Protein AF-A0A3S3PTA9-F1 (afdb_monomer_lite)

Secondary structure (DSSP, 8-state):
--HHHHHHHHHHHHHHHHHHHHHHHHHHHHHHHHHHHHHHHHHHHHHHHTT----PPPPPPP-----HHHHHHHHHHHHHHHHHTT--TTS-TTSGGGS-S--SS---SS------SHHHHHHHHHHHH-TT-HHHHTTTT-

Radius of gyration: 30.38 Å; chains: 1; bounding box: 66×32×80 Å

Organism: NCBI:txid337451

Foldseek 3Di:
DDPVVVVVVVVVVVVVVVVVVVVVVVVVVVVVVVVVVVVVVVVVVVVVCVVVPPPQDDFDDQPLALDPVSLVSRLVSVVVSCVSNVPPQQPPPVDPVNQPPPPDDDDPDDDDDPPRGSVSVSVVSCCRSPVDPPVVVVVVVD

Structure (mmCIF, N/CA/C/O backbone):
data_AF-A0A3S3PTA9-F1
#
_entry.id   AF-A0A3S3PTA9-F1
#
loop_
_atom_site.group_PDB
_atom_site.id
_atom_site.type_symbol
_atom_site.label_atom_id
_atom_site.label_alt_id
_atom_site.label_comp_id
_atom_site.label_asym_id
_atom_site.label_entity_id
_atom_site.label_seq_id
_atom_site.pdbx_PDB_ins_code
_atom_site.Cartn_x
_atom_site.Cartn_y
_atom_site.Cartn_z
_atom_site.occupancy
_atom_site.B_iso_or_equiv
_atom_site.auth_seq_id
_atom_site.auth_comp_id
_atom_site.auth_asym_id
_atom_site.auth_atom_id
_atom_site.pdbx_PDB_model_num
ATOM 1 N N . MET A 1 1 ? 44.497 -4.445 -38.467 1.00 74.31 1 MET A N 1
ATOM 2 C CA . MET A 1 1 ? 43.094 -4.147 -38.787 1.00 74.31 1 MET A CA 1
ATOM 3 C C . MET A 1 1 ? 43.070 -2.920 -39.670 1.00 74.31 1 MET A C 1
AT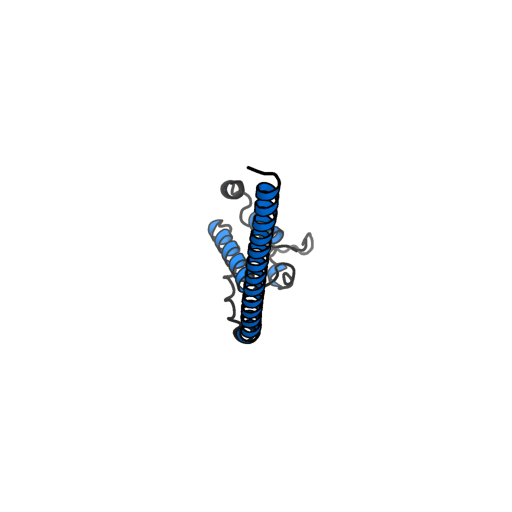OM 5 O O . MET A 1 1 ? 43.694 -1.926 -39.307 1.00 74.31 1 MET A O 1
ATOM 9 N N . SER A 1 2 ? 42.461 -3.015 -40.845 1.00 95.62 2 SER A N 1
ATOM 10 C CA . SER A 1 2 ? 42.333 -1.885 -41.765 1.00 95.62 2 SER A CA 1
ATOM 11 C C . SER A 1 2 ? 41.208 -0.938 -41.330 1.00 95.62 2 SER A C 1
ATOM 13 O O . SER A 1 2 ? 40.306 -1.320 -40.584 1.00 95.62 2 SER A O 1
ATOM 15 N N . LEU A 1 3 ? 41.238 0.311 -41.807 1.00 93.00 3 LEU A N 1
ATOM 16 C CA . LEU A 1 3 ? 40.161 1.278 -41.558 1.00 93.00 3 LEU A CA 1
ATOM 17 C C . LEU A 1 3 ? 38.799 0.745 -42.039 1.00 93.00 3 LEU A C 1
ATOM 19 O O . LEU A 1 3 ? 37.786 0.958 -41.381 1.00 93.00 3 LEU A O 1
ATOM 23 N N . ALA A 1 4 ? 38.786 0.009 -43.153 1.00 94.62 4 ALA A N 1
ATOM 24 C CA . ALA A 1 4 ? 37.582 -0.607 -43.700 1.00 94.62 4 ALA A CA 1
ATOM 25 C C . ALA A 1 4 ? 37.014 -1.704 -42.781 1.00 94.62 4 ALA A C 1
ATOM 27 O O . ALA A 1 4 ? 35.806 -1.757 -42.567 1.00 94.62 4 ALA A O 1
ATOM 28 N N . GLU A 1 5 ? 37.878 -2.535 -42.189 1.00 95.25 5 GLU A N 1
ATOM 29 C CA . GLU A 1 5 ? 37.469 -3.555 -41.212 1.00 95.25 5 GLU A CA 1
ATOM 30 C C . GLU A 1 5 ? 36.876 -2.929 -39.945 1.00 95.25 5 GLU A C 1
ATOM 32 O O . GLU A 1 5 ? 35.859 -3.405 -39.446 1.00 95.25 5 GLU A O 1
ATOM 37 N N . ALA A 1 6 ? 37.472 -1.841 -39.445 1.00 94.50 6 ALA A N 1
ATOM 38 C CA . ALA A 1 6 ? 36.963 -1.142 -38.266 1.00 94.50 6 ALA A CA 1
ATOM 39 C C . ALA A 1 6 ? 35.579 -0.512 -38.519 1.00 94.50 6 ALA A C 1
ATOM 41 O O . ALA A 1 6 ? 34.696 -0.600 -37.669 1.00 94.50 6 ALA A O 1
ATOM 42 N N . VAL A 1 7 ? 35.361 0.079 -39.699 1.00 95.44 7 VAL A N 1
ATOM 43 C CA . VAL A 1 7 ? 34.055 0.645 -40.086 1.00 95.44 7 VAL A CA 1
ATOM 44 C C . VAL A 1 7 ? 32.989 -0.446 -40.217 1.00 95.44 7 VAL A C 1
ATOM 46 O O . VAL A 1 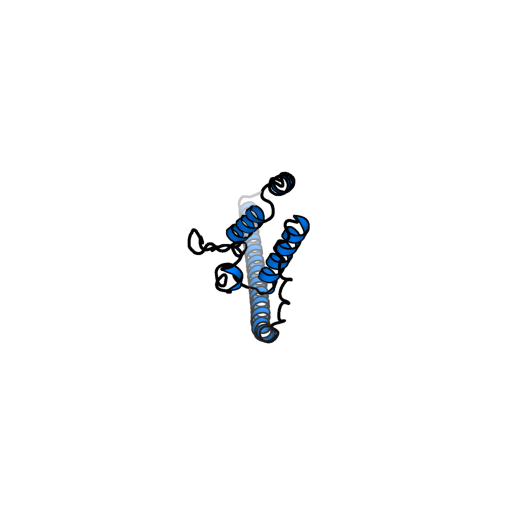7 ? 31.870 -0.258 -39.744 1.00 95.44 7 VAL A O 1
ATOM 49 N N . ALA A 1 8 ? 33.333 -1.600 -40.796 1.00 96.12 8 ALA A N 1
ATOM 50 C CA . ALA A 1 8 ? 32.406 -2.723 -40.918 1.00 96.12 8 ALA A CA 1
ATOM 51 C C . ALA A 1 8 ? 31.950 -3.251 -39.544 1.00 96.12 8 ALA A C 1
ATOM 53 O O . ALA A 1 8 ? 30.756 -3.458 -39.340 1.00 96.12 8 ALA A O 1
ATOM 54 N N . GLN A 1 9 ? 32.872 -3.385 -38.581 1.00 96.31 9 GLN A N 1
ATOM 55 C CA . GLN A 1 9 ? 32.539 -3.810 -37.213 1.00 96.31 9 GLN A CA 1
ATOM 56 C C . GLN A 1 9 ? 31.633 -2.808 -36.487 1.00 96.31 9 GLN A C 1
ATOM 58 O O . GLN A 1 9 ? 30.756 -3.207 -35.724 1.00 96.31 9 GLN A O 1
ATOM 63 N N . ILE A 1 10 ? 31.824 -1.505 -36.718 1.00 96.44 10 ILE A N 1
ATOM 64 C CA . ILE A 1 10 ? 30.977 -0.461 -36.124 1.00 96.44 10 ILE A CA 1
ATOM 65 C C . ILE A 1 10 ? 29.547 -0.544 -36.669 1.00 96.44 10 ILE A C 1
ATOM 67 O O . ILE A 1 10 ? 28.595 -0.435 -35.894 1.00 96.44 10 ILE A O 1
ATOM 71 N N . GLU A 1 11 ? 29.375 -0.755 -37.975 1.00 96.62 11 GLU A N 1
ATOM 72 C CA . GLU A 1 11 ? 28.039 -0.916 -38.560 1.00 96.62 11 GLU A CA 1
ATOM 73 C C . GLU A 1 11 ? 27.366 -2.216 -38.102 1.00 96.62 11 GLU A C 1
ATOM 75 O O . GLU A 1 11 ? 26.183 -2.203 -37.762 1.00 96.62 11 GLU A O 1
ATOM 80 N N . GLU A 1 12 ? 28.110 -3.318 -37.988 1.00 96.88 12 GLU A N 1
ATOM 81 C CA . GLU A 1 12 ? 27.585 -4.576 -37.443 1.00 96.88 12 GLU A CA 1
ATOM 82 C C . GLU A 1 12 ? 27.120 -4.413 -35.988 1.00 96.88 12 GLU A C 1
ATOM 84 O O . GLU A 1 12 ? 25.998 -4.788 -35.633 1.00 96.88 12 GLU A O 1
ATOM 89 N N . LEU A 1 13 ? 27.939 -3.768 -35.153 1.00 97.00 13 LEU A N 1
ATOM 90 C CA . LEU A 1 13 ? 27.601 -3.478 -33.763 1.00 97.00 13 LEU A CA 1
ATOM 91 C C . LEU A 1 13 ? 26.344 -2.604 -33.651 1.00 97.00 13 LEU A C 1
ATOM 93 O O . LEU A 1 13 ? 25.484 -2.853 -32.804 1.00 97.00 13 LEU A O 1
ATOM 97 N N . LYS A 1 14 ? 26.215 -1.596 -34.514 1.00 97.44 14 LYS A N 1
ATOM 98 C CA . LYS A 1 14 ? 25.052 -0.706 -34.570 1.00 97.44 14 LYS A CA 1
ATOM 99 C C . LYS A 1 14 ? 23.777 -1.459 -34.939 1.00 97.44 14 LYS A C 1
ATOM 101 O O . LYS A 1 14 ? 22.758 -1.263 -34.278 1.00 97.44 14 LYS A O 1
ATOM 106 N N . VAL A 1 15 ? 2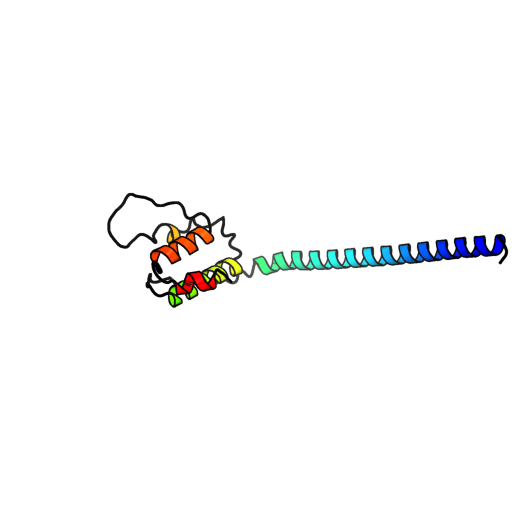3.832 -2.343 -35.935 1.00 97.56 15 VAL A N 1
ATOM 107 C CA . VAL A 1 15 ? 22.690 -3.192 -36.314 1.00 97.56 15 VAL A CA 1
ATOM 108 C C . VAL A 1 15 ? 22.302 -4.117 -35.160 1.00 97.56 15 VAL A C 1
ATOM 110 O O . VAL A 1 15 ? 21.122 -4.224 -34.825 1.00 97.56 15 VAL A O 1
ATOM 113 N N . HIS A 1 16 ? 23.281 -4.725 -34.487 1.00 97.31 16 HIS A N 1
ATOM 114 C CA . HIS A 1 16 ? 23.017 -5.583 -33.335 1.00 97.31 16 HIS A CA 1
ATOM 115 C C . HIS A 1 16 ? 22.349 -4.819 -32.179 1.00 97.31 16 HIS A C 1
ATOM 117 O O . HIS A 1 16 ? 21.342 -5.274 -31.635 1.00 97.31 16 HIS A O 1
ATOM 123 N N . MET A 1 17 ? 22.839 -3.620 -31.844 1.00 97.12 17 MET A N 1
ATOM 124 C CA . MET A 1 17 ? 22.212 -2.769 -30.825 1.00 97.12 17 MET A CA 1
ATOM 125 C C . MET A 1 17 ? 20.778 -2.385 -31.200 1.00 97.12 17 MET A C 1
ATOM 127 O O . MET A 1 17 ? 19.885 -2.447 -30.355 1.00 97.12 17 MET A O 1
ATOM 131 N N . GLN A 1 18 ? 20.534 -2.028 -32.463 1.00 97.94 18 GLN A N 1
ATOM 132 C CA . GLN A 1 18 ? 19.188 -1.718 -32.951 1.00 97.94 18 GLN A CA 1
ATOM 133 C C . GLN A 1 18 ? 18.247 -2.923 -32.828 1.00 97.94 18 GLN A C 1
ATOM 135 O O . GLN A 1 18 ? 17.105 -2.757 -32.401 1.00 97.94 18 GLN A O 1
ATOM 140 N N . SER A 1 19 ? 18.736 -4.131 -33.122 1.00 97.81 19 SER A N 1
ATOM 141 C CA . SER A 1 19 ? 17.970 -5.370 -32.959 1.00 97.81 19 SER A CA 1
ATOM 142 C C . SER A 1 19 ? 17.601 -5.636 -31.498 1.00 97.81 19 SER A C 1
ATOM 144 O O . SER A 1 19 ? 16.463 -6.006 -31.214 1.00 97.81 19 SER A O 1
ATOM 146 N N . ILE A 1 20 ? 18.531 -5.429 -30.560 1.00 97.00 20 ILE A N 1
ATOM 147 C CA . ILE A 1 20 ? 18.265 -5.619 -29.124 1.00 97.00 20 ILE A CA 1
ATOM 148 C C . ILE A 1 20 ? 17.231 -4.606 -28.624 1.00 97.00 20 ILE A C 1
ATOM 150 O O . ILE A 1 20 ? 16.319 -4.967 -27.881 1.00 97.00 20 ILE A O 1
ATOM 154 N N . ILE A 1 21 ? 17.338 -3.344 -29.051 1.00 97.88 21 ILE A N 1
ATOM 155 C CA . ILE A 1 21 ? 16.375 -2.29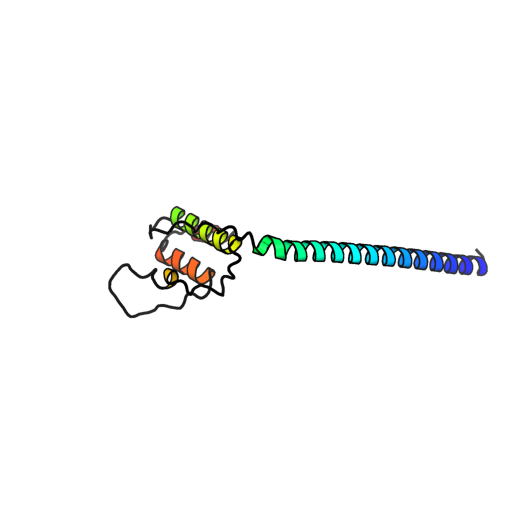9 -28.681 1.00 97.88 21 ILE A CA 1
ATOM 156 C C . ILE A 1 21 ? 14.977 -2.650 -29.200 1.00 97.88 21 ILE A C 1
ATOM 158 O O . ILE A 1 21 ? 14.000 -2.484 -28.470 1.00 97.88 21 ILE A O 1
ATOM 162 N N . ALA A 1 22 ? 14.868 -3.141 -30.436 1.00 97.69 22 ALA A N 1
ATOM 163 C CA . ALA A 1 22 ? 13.590 -3.556 -31.004 1.00 97.69 22 ALA A CA 1
ATOM 164 C C . ALA A 1 22 ? 12.958 -4.696 -30.192 1.00 97.69 22 ALA A C 1
ATOM 166 O O . ALA A 1 22 ? 11.819 -4.561 -29.749 1.00 97.69 22 ALA A O 1
ATOM 167 N N . ALA A 1 23 ? 13.729 -5.747 -29.900 1.00 97.25 23 ALA A N 1
ATOM 168 C CA . ALA A 1 23 ? 13.259 -6.881 -29.107 1.00 97.25 23 ALA A CA 1
ATOM 169 C C . ALA A 1 23 ? 12.804 -6.465 -27.697 1.00 97.25 23 ALA A C 1
ATOM 171 O O . ALA A 1 23 ? 11.771 -6.918 -27.209 1.00 97.25 23 ALA A O 1
ATOM 172 N N . PHE A 1 24 ? 13.540 -5.562 -27.043 1.00 97.75 24 PHE A N 1
ATOM 173 C CA . PHE A 1 24 ? 13.154 -5.065 -25.723 1.00 97.75 24 PHE A CA 1
ATOM 174 C C . PHE A 1 24 ? 11.856 -4.245 -25.765 1.00 97.75 24 PHE A C 1
ATOM 176 O O . PHE A 1 24 ? 11.016 -4.369 -24.875 1.00 97.75 24 PHE A O 1
ATOM 183 N N . ARG A 1 25 ? 11.659 -3.427 -26.809 1.00 97.38 25 ARG A N 1
ATOM 184 C CA . ARG A 1 25 ? 10.411 -2.670 -26.998 1.00 97.38 25 ARG A CA 1
ATOM 185 C C . ARG A 1 25 ? 9.211 -3.597 -27.178 1.00 97.38 25 ARG A C 1
ATOM 187 O O . ARG A 1 25 ? 8.194 -3.360 -26.539 1.00 97.38 25 ARG A O 1
ATOM 194 N N . GLU A 1 26 ? 9.351 -4.655 -27.974 1.00 97.44 26 GLU A N 1
ATOM 195 C CA . GLU A 1 26 ? 8.293 -5.658 -28.164 1.00 97.44 26 GLU A CA 1
ATOM 196 C C . GLU A 1 26 ? 7.945 -6.378 -26.855 1.00 97.44 26 GLU A C 1
ATOM 198 O O . GLU A 1 26 ? 6.770 -6.544 -26.533 1.00 97.44 26 GLU A O 1
ATOM 203 N N . GLN A 1 27 ? 8.948 -6.748 -26.048 1.00 97.81 27 GLN A N 1
ATOM 204 C CA . GLN A 1 27 ? 8.695 -7.348 -24.734 1.00 97.81 27 GLN A CA 1
ATOM 205 C C . GLN A 1 27 ? 7.952 -6.397 -23.791 1.00 97.81 27 GLN A C 1
ATOM 207 O O . GLN A 1 27 ? 7.018 -6.811 -23.109 1.00 97.81 27 GLN A O 1
ATOM 212 N N . MET A 1 28 ? 8.342 -5.122 -23.751 1.00 97.25 28 MET A N 1
ATOM 213 C CA . MET A 1 28 ? 7.660 -4.118 -22.929 1.00 97.25 28 MET A CA 1
ATOM 214 C C . MET A 1 28 ? 6.204 -3.909 -23.358 1.00 97.25 28 MET A C 1
ATOM 216 O O . MET A 1 28 ? 5.336 -3.747 -22.502 1.00 97.25 28 MET A O 1
ATOM 220 N N . GLU A 1 29 ? 5.936 -3.926 -24.664 1.00 97.19 29 GLU A N 1
ATOM 221 C CA . GLU A 1 29 ? 4.584 -3.811 -25.214 1.00 97.19 29 GLU A CA 1
ATOM 222 C C . GLU A 1 29 ? 3.727 -5.027 -24.831 1.00 97.19 29 GLU A C 1
ATOM 224 O O . GLU A 1 29 ? 2.636 -4.858 -24.289 1.00 97.19 29 GLU A O 1
ATOM 229 N N . TYR A 1 30 ? 4.278 -6.240 -24.949 1.00 96.69 30 TYR A N 1
ATOM 230 C CA . TYR A 1 30 ? 3.632 -7.466 -24.469 1.00 96.69 30 TYR A CA 1
ATOM 231 C C . TYR A 1 30 ? 3.267 -7.399 -22.975 1.00 96.69 30 TYR A C 1
ATOM 233 O O . TYR A 1 30 ? 2.132 -7.691 -22.594 1.00 96.69 30 TYR A O 1
ATOM 241 N N . PHE A 1 31 ? 4.202 -6.978 -22.114 1.00 96.31 31 PHE A N 1
ATOM 242 C CA . PHE A 1 31 ? 3.932 -6.866 -20.676 1.00 96.31 31 PHE A CA 1
ATOM 243 C C . PHE A 1 31 ? 2.858 -5.821 -20.366 1.00 96.31 31 PHE A C 1
ATOM 245 O O . PHE A 1 31 ? 2.051 -6.008 -19.454 1.00 96.31 31 PHE A O 1
ATOM 252 N N . TYR A 1 32 ? 2.829 -4.719 -21.113 1.00 95.38 32 TYR A N 1
ATOM 253 C CA . TYR A 1 32 ? 1.805 -3.695 -20.943 1.00 95.38 32 TYR A CA 1
ATOM 254 C C . TYR A 1 32 ? 0.408 -4.214 -21.308 1.00 95.38 32 TYR A C 1
ATOM 256 O O . TYR A 1 32 ? -0.560 -3.948 -20.584 1.00 95.38 32 TYR A O 1
ATOM 264 N N . ASP A 1 33 ? 0.301 -4.996 -22.380 1.00 95.88 33 ASP A N 1
ATOM 265 C CA . ASP A 1 33 ? -0.950 -5.630 -22.791 1.00 95.88 33 ASP A CA 1
ATOM 266 C C . ASP A 1 33 ? -1.439 -6.647 -21.751 1.00 95.88 33 ASP A C 1
ATOM 268 O O . ASP A 1 33 ? -2.620 -6.647 -21.384 1.00 95.88 33 ASP A O 1
ATOM 272 N N . GLU A 1 34 ? -0.532 -7.457 -21.199 1.00 95.44 34 GLU A N 1
ATOM 273 C CA . GLU A 1 34 ? -0.851 -8.426 -20.146 1.00 95.44 34 GLU A CA 1
ATOM 274 C C . GLU A 1 34 ? -1.331 -7.733 -18.859 1.00 95.44 34 GLU A C 1
ATOM 276 O O . GLU A 1 34 ? -2.369 -8.097 -18.296 1.00 95.44 34 GLU A O 1
ATOM 281 N N . LEU A 1 35 ? -0.648 -6.664 -18.434 1.00 93.69 35 LEU A N 1
ATOM 282 C CA . LEU A 1 35 ? -1.079 -5.844 -17.297 1.00 93.69 35 LEU A CA 1
ATOM 283 C C . LEU A 1 35 ? -2.444 -5.193 -17.544 1.00 93.69 35 LEU A C 1
ATOM 285 O O . LEU A 1 35 ? -3.270 -5.104 -16.630 1.00 93.69 35 LEU A O 1
ATOM 289 N N . THR A 1 36 ? -2.710 -4.760 -18.776 1.00 94.69 36 THR A N 1
ATOM 290 C CA . THR A 1 36 ? -3.996 -4.173 -19.163 1.00 94.69 36 THR A CA 1
ATOM 291 C C . THR A 1 36 ? -5.122 -5.206 -19.096 1.00 94.69 36 THR A C 1
ATOM 293 O O . THR A 1 36 ? -6.206 -4.906 -18.581 1.00 94.69 36 THR A O 1
ATOM 296 N N . LEU A 1 37 ? -4.871 -6.435 -19.555 1.00 94.25 37 LEU A N 1
ATOM 297 C CA . LEU A 1 37 ? -5.815 -7.547 -19.455 1.00 94.25 37 LEU A CA 1
ATOM 298 C C . LEU A 1 37 ? -6.101 -7.907 -17.992 1.00 94.25 37 LEU A C 1
ATOM 300 O O . LEU A 1 37 ? -7.266 -8.011 -17.602 1.00 94.25 37 LEU A O 1
ATOM 304 N N . PHE A 1 38 ? -5.054 -8.037 -17.174 1.00 89.06 38 PHE A N 1
ATOM 305 C CA . PHE A 1 38 ? -5.173 -8.334 -15.747 1.00 89.06 38 PHE A CA 1
ATOM 306 C C . PHE A 1 38 ? -5.982 -7.263 -15.009 1.00 89.06 38 PHE A C 1
ATOM 308 O O . PHE A 1 38 ? -6.929 -7.575 -14.285 1.00 89.06 38 PHE A O 1
ATOM 315 N N . LYS A 1 39 ? -5.685 -5.983 -15.263 1.00 91.00 39 LYS A N 1
ATOM 316 C CA . LYS A 1 39 ? -6.427 -4.855 -14.690 1.00 91.00 39 LYS A CA 1
ATOM 317 C C . LYS A 1 39 ? -7.909 -4.892 -15.067 1.00 91.00 39 LYS A C 1
ATOM 319 O O . LYS A 1 39 ? -8.759 -4.664 -14.209 1.00 91.00 39 LYS A O 1
ATOM 324 N N . ARG A 1 40 ? -8.236 -5.207 -16.326 1.00 88.75 40 ARG A N 1
ATOM 325 C CA . ARG A 1 40 ? -9.629 -5.355 -16.778 1.00 88.75 40 ARG A CA 1
ATOM 326 C C . ARG A 1 40 ? -10.331 -6.513 -16.072 1.00 88.75 40 ARG A C 1
ATOM 328 O O . ARG A 1 40 ? -11.478 -6.359 -15.660 1.00 88.75 40 ARG A O 1
ATOM 335 N N . ALA A 1 41 ? -9.661 -7.654 -15.924 1.00 85.69 41 ALA A N 1
ATOM 336 C CA . ALA A 1 41 ? -10.219 -8.811 -15.230 1.00 85.69 41 ALA A CA 1
ATOM 337 C C . ALA A 1 41 ? -10.547 -8.479 -13.766 1.00 85.69 41 ALA A C 1
ATOM 339 O O . ALA A 1 41 ? -11.642 -8.792 -13.308 1.00 85.69 41 ALA A O 1
ATOM 340 N N . ILE A 1 42 ? -9.657 -7.764 -13.066 1.00 79.88 42 ILE A N 1
ATOM 341 C CA . ILE A 1 42 ? -9.915 -7.286 -11.700 1.00 79.88 42 ILE A CA 1
ATOM 342 C C . ILE A 1 42 ? -11.113 -6.340 -11.667 1.00 79.88 42 ILE A C 1
ATOM 344 O O . ILE A 1 42 ? -12.038 -6.595 -10.913 1.00 79.88 42 ILE A O 1
ATOM 348 N N . GLN A 1 43 ? -11.161 -5.315 -12.520 1.00 78.12 43 GLN A N 1
ATOM 349 C CA . GLN A 1 43 ? -12.286 -4.368 -12.540 1.00 78.12 43 GLN A CA 1
ATOM 350 C C . GLN A 1 43 ? -13.632 -5.049 -12.837 1.00 78.12 43 GLN A C 1
ATOM 352 O O . GLN A 1 43 ? -14.670 -4.667 -12.302 1.00 78.12 43 GLN A O 1
ATOM 357 N N . THR A 1 44 ? -13.622 -6.083 -13.679 1.00 66.62 44 THR A N 1
ATOM 358 C CA . THR A 1 44 ? -14.821 -6.883 -13.969 1.00 66.62 44 THR A CA 1
ATOM 359 C C . THR A 1 44 ? -15.228 -7.720 -12.751 1.00 66.62 44 THR A C 1
ATOM 361 O O . THR A 1 44 ? -16.415 -7.865 -12.467 1.00 66.62 44 THR A O 1
ATOM 364 N N . ASN A 1 45 ? -14.252 -8.226 -11.995 1.00 59.72 45 ASN A N 1
ATOM 365 C CA . ASN A 1 45 ? -14.485 -8.944 -10.747 1.00 59.72 45 ASN A CA 1
ATOM 366 C C . ASN A 1 45 ? -14.906 -8.016 -9.602 1.00 59.72 45 ASN A C 1
ATOM 368 O O . ASN A 1 45 ? -15.715 -8.449 -8.791 1.00 59.72 45 ASN A O 1
ATOM 372 N N . ASP A 1 46 ? -14.449 -6.761 -9.568 1.00 54.19 46 ASP A N 1
ATOM 373 C CA . ASP A 1 46 ? -14.884 -5.738 -8.606 1.00 54.19 46 ASP A CA 1
ATOM 374 C C . ASP A 1 46 ? -16.394 -5.471 -8.730 1.00 54.19 46 ASP A C 1
ATOM 376 O O . ASP A 1 46 ? -17.109 -5.366 -7.734 1.00 54.19 46 ASP A O 1
ATOM 380 N N . SER A 1 47 ? -16.929 -5.505 -9.958 1.00 51.72 47 SER A N 1
ATOM 381 C CA . SER A 1 47 ? -18.379 -5.465 -10.197 1.00 51.72 47 SER A CA 1
ATOM 382 C C . SER A 1 47 ? -19.124 -6.714 -9.692 1.00 51.72 47 SER A C 1
ATOM 384 O O . SER A 1 47 ? -20.333 -6.642 -9.465 1.00 51.72 47 SER A O 1
ATOM 386 N N . ILE A 1 48 ? -18.452 -7.860 -9.539 1.00 51.78 48 ILE A N 1
ATOM 387 C CA . ILE A 1 48 ? -19.039 -9.110 -9.022 1.00 51.78 48 ILE A CA 1
ATOM 388 C C . ILE A 1 48 ? -18.864 -9.200 -7.492 1.00 51.78 48 ILE A C 1
ATOM 390 O O . ILE A 1 48 ? -19.724 -9.760 -6.806 1.00 51.78 48 ILE A O 1
ATOM 394 N N . THR A 1 49 ? -17.803 -8.618 -6.927 1.00 46.09 49 THR A N 1
ATOM 395 C CA . THR A 1 49 ? -17.531 -8.586 -5.480 1.00 46.09 49 THR A CA 1
ATOM 396 C C . THR A 1 49 ? -18.269 -7.473 -4.742 1.00 46.09 49 THR A C 1
ATOM 398 O O . THR A 1 49 ? -18.552 -7.661 -3.559 1.00 46.09 49 THR A O 1
ATOM 401 N N . GLU A 1 50 ? -18.711 -6.394 -5.401 1.00 49.31 50 GLU A N 1
ATOM 402 C CA . GLU A 1 50 ? -19.591 -5.395 -4.763 1.00 49.31 50 GLU A CA 1
ATOM 403 C C . GLU A 1 50 ? -20.912 -5.992 -4.237 1.00 49.31 50 GLU A C 1
ATOM 405 O O . GLU A 1 50 ? -21.481 -5.479 -3.270 1.00 49.31 50 GLU A O 1
ATOM 410 N N . ASN A 1 51 ? -21.369 -7.116 -4.800 1.00 45.97 51 ASN A N 1
ATOM 411 C CA . ASN A 1 51 ? -22.568 -7.829 -4.341 1.00 45.97 51 ASN A CA 1
ATOM 412 C C . ASN A 1 51 ? -22.301 -8.835 -3.210 1.00 45.97 51 ASN A C 1
ATOM 414 O O . ASN A 1 51 ? -23.239 -9.388 -2.634 1.00 45.97 51 ASN A O 1
ATOM 418 N N . ARG A 1 52 ? -21.035 -9.055 -2.842 1.00 49.94 52 ARG A N 1
ATOM 419 C CA . ARG A 1 52 ? -20.624 -9.871 -1.696 1.00 49.94 52 ARG A CA 1
ATOM 420 C C . ARG A 1 52 ? -20.052 -8.966 -0.606 1.00 49.94 52 ARG A C 1
ATOM 422 O O . ARG A 1 52 ? -18.949 -9.184 -0.118 1.00 49.94 52 ARG A O 1
ATOM 429 N N . ARG A 1 53 ? -20.823 -7.957 -0.183 1.00 53.66 53 ARG A N 1
ATOM 430 C CA . ARG A 1 53 ? -20.549 -7.228 1.066 1.00 53.66 53 ARG A CA 1
ATOM 431 C C . ARG A 1 53 ? -20.716 -8.201 2.229 1.00 53.66 53 ARG A C 1
ATOM 433 O O . ARG A 1 53 ? -21.792 -8.318 2.814 1.00 53.66 53 ARG A O 1
ATOM 440 N N . VAL A 1 54 ? -19.658 -8.955 2.516 1.00 58.34 54 VAL A N 1
ATOM 441 C CA . VAL A 1 54 ? -19.503 -9.668 3.778 1.00 58.34 54 VAL A CA 1
ATOM 442 C C . VAL A 1 54 ? -19.640 -8.594 4.844 1.00 58.34 54 VAL A C 1
ATOM 444 O O . VAL A 1 54 ? -18.826 -7.677 4.908 1.00 58.34 54 VAL A O 1
ATOM 447 N N . LYS A 1 55 ? -20.730 -8.645 5.611 1.00 65.06 55 LYS A N 1
ATOM 448 C CA . LYS A 1 55 ? -20.907 -7.745 6.746 1.00 65.06 55 LYS A CA 1
ATOM 449 C C . LYS A 1 55 ? -19.745 -8.019 7.690 1.00 65.06 55 LYS A C 1
ATOM 451 O O . LYS A 1 55 ? -19.662 -9.119 8.235 1.00 65.06 55 LYS A O 1
ATOM 456 N N . VAL A 1 56 ? -18.834 -7.058 7.815 1.00 69.81 56 VAL A N 1
ATOM 457 C CA . VAL A 1 56 ? -17.752 -7.140 8.791 1.00 69.81 56 VAL A CA 1
ATOM 458 C C . VAL A 1 56 ? -18.419 -7.171 10.167 1.00 69.81 56 VAL A C 1
ATOM 460 O O . VAL A 1 56 ? -19.233 -6.289 10.446 1.00 69.81 56 VAL A O 1
ATOM 463 N N . PRO A 1 57 ? -18.171 -8.201 10.993 1.00 73.69 57 PRO A N 1
ATOM 464 C CA . PRO A 1 57 ? -18.705 -8.243 12.345 1.00 73.69 57 PRO A CA 1
ATOM 465 C C . PRO A 1 57 ? -18.242 -7.012 13.125 1.00 73.69 57 PRO A C 1
ATOM 467 O O . PRO A 1 57 ? -17.066 -6.656 13.067 1.00 73.69 57 PRO A O 1
ATOM 470 N N . GLU A 1 58 ? -19.160 -6.371 13.843 1.00 76.38 58 GLU A N 1
ATOM 471 C CA . GLU A 1 58 ? -18.813 -5.240 14.702 1.00 76.38 58 GLU A CA 1
ATOM 472 C C . GLU A 1 58 ? -17.863 -5.697 15.826 1.00 76.38 58 GLU A C 1
ATOM 474 O O . GLU A 1 58 ? -18.039 -6.794 16.377 1.00 76.38 58 GLU A O 1
ATOM 479 N N . PRO A 1 59 ? -16.847 -4.887 16.171 1.00 78.50 59 PRO A N 1
ATOM 480 C CA . PRO A 1 59 ? -15.935 -5.190 17.261 1.00 78.50 59 PRO A CA 1
ATOM 481 C C . PRO A 1 59 ? -16.675 -5.151 18.599 1.00 78.50 59 PRO A C 1
ATOM 483 O O . PRO A 1 59 ? -17.721 -4.515 18.754 1.00 78.50 59 PRO A O 1
ATOM 486 N N . LYS A 1 60 ? -16.133 -5.854 19.595 1.00 79.31 60 LYS A N 1
ATOM 487 C CA . LYS A 1 60 ? -16.747 -5.898 20.925 1.00 79.31 60 LYS A CA 1
ATOM 488 C C . LYS A 1 60 ? -16.744 -4.501 21.558 1.00 79.31 60 LYS A C 1
ATOM 490 O O . LYS A 1 60 ? -15.735 -3.802 21.464 1.00 79.31 60 LYS A O 1
ATOM 495 N N . PRO A 1 61 ? -17.825 -4.103 22.249 1.00 75.25 61 PRO A N 1
ATOM 496 C CA . PRO A 1 61 ? -17.861 -2.819 22.931 1.00 75.25 61 PRO A CA 1
ATOM 497 C C . PRO A 1 61 ? -16.837 -2.787 24.069 1.00 75.25 61 PRO A C 1
ATOM 499 O O . PRO A 1 61 ? -16.725 -3.734 24.852 1.00 75.25 61 PRO A O 1
ATOM 502 N N . PHE A 1 62 ? -16.110 -1.677 24.176 1.00 78.31 62 PHE A N 1
ATOM 503 C CA . PHE A 1 62 ? -15.221 -1.422 25.301 1.00 78.31 62 PHE A CA 1
ATOM 504 C C . PHE A 1 62 ? -16.039 -1.043 26.537 1.00 78.31 62 PHE A C 1
ATOM 506 O O . PHE A 1 62 ? -16.767 -0.054 26.531 1.00 78.31 62 PHE A O 1
ATOM 513 N N . ALA A 1 63 ? -15.909 -1.818 27.613 1.00 78.06 63 ALA A N 1
ATOM 514 C CA . ALA A 1 63 ? -16.674 -1.619 28.845 1.00 78.06 63 ALA A CA 1
ATOM 515 C C . ALA A 1 63 ? -16.117 -0.506 29.758 1.00 78.06 63 ALA A C 1
ATOM 517 O O . ALA A 1 63 ? -16.583 -0.351 30.884 1.00 78.06 63 ALA A O 1
ATOM 518 N N . GLY A 1 64 ? -15.099 0.242 29.314 1.00 74.50 64 GLY A N 1
ATOM 519 C CA . GLY A 1 64 ? -14.490 1.316 30.104 1.00 74.50 64 GLY A CA 1
ATOM 520 C C . GLY A 1 64 ? -13.613 0.829 31.265 1.00 74.50 64 GLY A C 1
ATOM 521 O O . GLY A 1 64 ? -13.339 1.581 32.201 1.00 74.50 64 GLY A O 1
ATOM 522 N N . ALA A 1 65 ? -13.174 -0.431 31.250 1.00 79.12 65 ALA A N 1
ATOM 523 C CA . ALA A 1 65 ? -12.278 -0.945 32.276 1.00 79.12 65 ALA A CA 1
ATOM 524 C C . ALA A 1 65 ? -10.907 -0.251 32.186 1.00 79.12 65 ALA A C 1
ATOM 526 O O . ALA A 1 65 ? -10.302 -0.185 31.117 1.00 79.12 65 ALA A O 1
ATOM 527 N N . ARG A 1 66 ? -10.366 0.214 33.322 1.00 79.38 66 ARG A N 1
ATOM 528 C CA . ARG A 1 66 ? -8.987 0.740 33.430 1.00 79.38 66 ARG A CA 1
ATOM 529 C C . ARG A 1 66 ? -7.957 -0.396 33.417 1.00 79.38 66 ARG A C 1
ATOM 531 O O . ARG A 1 66 ? -7.210 -0.598 34.371 1.00 79.38 66 ARG A O 1
ATOM 538 N N . ASN A 1 67 ? -7.973 -1.188 32.350 1.00 80.19 67 ASN A N 1
ATOM 539 C CA . ASN A 1 67 ? -7.116 -2.345 32.136 1.00 80.19 67 ASN A CA 1
ATOM 540 C C . ASN A 1 67 ? -6.392 -2.187 30.796 1.00 80.19 67 ASN A C 1
ATOM 542 O O . ASN A 1 67 ? -7.024 -2.174 29.741 1.00 80.19 67 ASN A O 1
ATOM 546 N N . ALA A 1 68 ? -5.058 -2.117 30.841 1.00 81.12 68 ALA A N 1
ATOM 547 C CA . ALA A 1 68 ? -4.230 -1.901 29.653 1.00 81.12 68 ALA A CA 1
ATOM 548 C C . ALA A 1 68 ? -4.460 -2.953 28.574 1.00 81.12 68 ALA A C 1
ATOM 550 O O . ALA A 1 68 ? -4.545 -2.621 27.399 1.00 81.12 68 ALA A O 1
ATOM 551 N N . LYS A 1 69 ? -4.633 -4.209 28.988 1.00 83.69 69 LYS A N 1
ATOM 552 C CA . LYS A 1 69 ? -4.814 -5.325 28.067 1.00 83.69 69 LYS A CA 1
ATOM 553 C C . LYS A 1 69 ? -6.169 -5.276 27.366 1.00 83.69 69 LYS A C 1
ATOM 555 O O . LYS A 1 69 ? -6.265 -5.603 26.191 1.00 83.69 69 LYS A O 1
ATOM 560 N N . GLU A 1 70 ? -7.224 -4.892 28.079 1.00 82.88 70 GLU A N 1
ATOM 561 C CA . GLU A 1 70 ? -8.557 -4.757 27.478 1.00 82.88 70 GLU A CA 1
ATOM 562 C C . GLU A 1 70 ? -8.625 -3.566 26.528 1.00 82.88 70 GLU A C 1
ATOM 564 O O . GLU A 1 70 ? -9.225 -3.681 25.461 1.00 82.88 70 GLU A O 1
ATOM 569 N N . LEU A 1 71 ? -7.964 -2.460 26.882 1.00 83.88 71 LEU A N 1
ATOM 570 C CA . LEU A 1 71 ? -7.869 -1.300 26.008 1.00 83.88 71 LEU A CA 1
ATOM 571 C C . LEU A 1 71 ? -7.069 -1.610 24.736 1.00 83.88 71 LEU A C 1
ATOM 573 O O . LEU A 1 71 ? -7.501 -1.266 23.641 1.00 83.88 71 LEU A O 1
ATOM 577 N N . GLU A 1 72 ? -5.931 -2.289 24.865 1.00 83.88 72 GLU A N 1
ATOM 578 C CA . GLU A 1 72 ? -5.104 -2.704 23.729 1.00 83.88 72 GLU A CA 1
ATOM 579 C C . GLU A 1 72 ? -5.860 -3.655 22.793 1.00 83.88 72 GLU A C 1
ATOM 581 O O . GLU A 1 72 ? -5.886 -3.431 21.584 1.00 83.88 72 GLU A O 1
ATOM 586 N N . ASN A 1 73 ? -6.553 -4.655 23.349 1.00 85.94 73 ASN A N 1
ATOM 587 C CA . ASN A 1 73 ? -7.396 -5.557 22.562 1.00 85.94 73 ASN A CA 1
ATOM 588 C C . ASN A 1 73 ? -8.489 -4.793 21.803 1.00 85.94 73 ASN A C 1
ATOM 590 O O . ASN A 1 73 ? -8.734 -5.070 20.634 1.00 85.94 73 ASN A O 1
ATOM 594 N N . PHE A 1 74 ? -9.133 -3.818 22.449 1.00 85.25 74 PHE A N 1
ATOM 595 C CA . PHE A 1 74 ? -10.166 -3.009 21.810 1.00 85.25 74 PHE A CA 1
ATOM 596 C C . PHE A 1 74 ? -9.611 -2.143 20.672 1.00 85.25 74 PHE A C 1
ATOM 598 O O . PHE A 1 74 ? -10.203 -2.089 19.594 1.00 85.25 74 PHE A O 1
ATOM 605 N N . LEU A 1 75 ? -8.470 -1.480 20.887 1.00 85.81 75 LEU A N 1
ATOM 606 C CA . LEU A 1 75 ? -7.819 -0.674 19.853 1.00 85.81 75 LEU A CA 1
ATOM 607 C C . LEU A 1 75 ? -7.427 -1.532 18.646 1.00 85.81 75 LEU A C 1
ATOM 609 O O . LEU A 1 75 ? -7.659 -1.122 17.508 1.00 85.81 75 LEU A O 1
ATOM 613 N N . TRP A 1 76 ? -6.900 -2.731 18.898 1.00 86.62 76 TRP A N 1
ATOM 614 C CA . TRP A 1 76 ? -6.580 -3.701 17.857 1.00 86.62 76 TRP A CA 1
ATOM 615 C C . TRP A 1 76 ? -7.827 -4.140 17.077 1.00 86.62 76 TRP A C 1
ATOM 617 O O . TRP A 1 76 ? -7.839 -4.072 15.848 1.00 86.62 76 TRP A O 1
ATOM 627 N N . ASP A 1 77 ? -8.899 -4.531 17.772 1.00 83.50 77 ASP A N 1
ATOM 628 C CA . ASP A 1 77 ? -10.159 -4.957 17.149 1.00 83.50 77 ASP A CA 1
ATOM 629 C C . ASP A 1 77 ? -10.763 -3.850 16.263 1.00 83.50 77 ASP A C 1
ATOM 631 O O . ASP A 1 77 ? -11.247 -4.122 15.161 1.00 83.50 77 ASP A O 1
ATOM 635 N N . MET A 1 78 ? -10.692 -2.591 16.704 1.00 83.50 78 MET A N 1
ATOM 636 C CA . MET A 1 78 ? -11.168 -1.432 15.941 1.00 83.50 78 MET A CA 1
ATOM 637 C C . MET A 1 78 ? -10.315 -1.158 14.696 1.00 83.50 78 MET A C 1
ATOM 639 O O . MET A 1 78 ? -10.863 -0.887 13.628 1.00 83.50 78 MET A O 1
ATOM 643 N N . GLU A 1 79 ? -8.988 -1.266 14.791 1.00 83.25 79 GLU A N 1
ATOM 644 C CA . GLU A 1 79 ? -8.092 -1.102 13.640 1.00 83.25 79 GLU A CA 1
ATOM 645 C C . GLU A 1 79 ? -8.361 -2.161 12.561 1.00 83.25 79 GLU A C 1
ATOM 647 O O . GLU A 1 79 ? -8.483 -1.838 11.373 1.00 83.25 79 GLU A O 1
ATOM 652 N N . GLN A 1 80 ? -8.554 -3.418 12.975 1.00 82.06 80 GLN A N 1
ATOM 653 C CA . GLN A 1 80 ? -8.931 -4.495 12.059 1.00 82.06 80 GLN A CA 1
ATOM 654 C C . GLN A 1 80 ? -10.313 -4.264 11.442 1.00 82.06 80 GLN A C 1
ATOM 656 O O . GLN A 1 80 ? -10.494 -4.490 10.244 1.00 82.06 80 GLN A O 1
ATOM 661 N N . TYR A 1 81 ? -11.274 -3.772 12.226 1.00 82.69 81 TYR A N 1
ATOM 662 C CA . TYR A 1 81 ? -12.607 -3.444 11.731 1.00 82.69 81 TYR A CA 1
ATOM 663 C C . TYR A 1 81 ? -12.567 -2.361 10.648 1.00 82.69 81 TYR A C 1
ATOM 665 O O . TYR A 1 81 ? -13.123 -2.563 9.569 1.00 82.69 81 TYR A O 1
ATOM 673 N N . PHE A 1 82 ? -11.872 -1.242 10.880 1.00 77.25 82 PHE A N 1
ATOM 674 C CA . PHE A 1 82 ? -11.769 -0.169 9.884 1.00 77.25 82 PHE A CA 1
ATOM 675 C C . PHE A 1 82 ? -11.066 -0.629 8.603 1.00 77.25 82 PHE A C 1
ATOM 677 O O . PHE A 1 82 ? -11.503 -0.273 7.505 1.00 77.25 82 PHE A O 1
ATOM 684 N N . SER A 1 83 ? -10.025 -1.457 8.740 1.00 78.25 83 SER A N 1
ATOM 685 C CA . SER A 1 83 ? -9.310 -2.061 7.612 1.00 78.25 83 SER A CA 1
ATOM 686 C C . SER A 1 83 ? -10.221 -2.970 6.779 1.00 78.25 83 SER A C 1
ATOM 688 O O . SER A 1 83 ? -10.339 -2.795 5.565 1.00 78.25 83 SER A O 1
ATOM 690 N N . ALA A 1 84 ? -10.938 -3.892 7.430 1.00 74.75 84 ALA A N 1
ATOM 691 C CA . ALA A 1 84 ? -11.822 -4.846 6.762 1.00 74.75 84 ALA A CA 1
ATOM 692 C C . ALA A 1 84 ? -13.080 -4.192 6.170 1.00 74.75 84 ALA A C 1
ATOM 694 O O . ALA A 1 84 ? -13.582 -4.631 5.137 1.00 74.75 84 ALA A O 1
ATOM 695 N N . ALA A 1 85 ? -13.603 -3.147 6.813 1.00 71.94 85 ALA A N 1
ATOM 696 C CA . ALA A 1 85 ? -14.812 -2.459 6.373 1.00 71.94 85 ALA A CA 1
ATOM 697 C C . ALA A 1 85 ? -14.552 -1.434 5.252 1.00 71.94 85 ALA A C 1
ATOM 699 O O . ALA A 1 85 ? -15.501 -0.825 4.759 1.00 71.94 85 ALA A O 1
ATOM 700 N N . HIS A 1 86 ? -13.287 -1.231 4.848 1.00 68.06 86 HIS A N 1
ATOM 701 C CA . HIS A 1 86 ? -12.865 -0.182 3.912 1.00 68.06 86 HIS A CA 1
ATOM 702 C C . HIS A 1 86 ? -13.420 1.207 4.278 1.00 68.06 86 HIS A C 1
ATOM 704 O O . HIS A 1 86 ? -13.642 2.044 3.402 1.00 68.06 86 HIS A O 1
ATOM 710 N N . ILE A 1 87 ? -13.660 1.460 5.570 1.00 62.59 87 ILE A N 1
ATOM 711 C CA . ILE A 1 87 ? -14.194 2.733 6.050 1.00 62.59 87 ILE A CA 1
ATOM 712 C C . ILE A 1 87 ? -13.024 3.718 6.066 1.00 62.59 87 ILE A C 1
ATOM 714 O O . ILE A 1 87 ? -12.104 3.560 6.873 1.00 62.59 87 ILE A O 1
ATOM 718 N N . PRO A 1 88 ? -13.007 4.749 5.199 1.00 54.25 88 PRO A N 1
ATOM 719 C CA . PRO A 1 88 ? -12.004 5.790 5.315 1.00 54.25 88 PRO A CA 1
ATOM 720 C C . PRO A 1 88 ? -12.203 6.479 6.667 1.00 54.25 88 PRO A C 1
ATOM 722 O O . PRO A 1 88 ? -13.221 7.131 6.885 1.00 54.25 88 PRO A O 1
ATOM 725 N N . ILE A 1 89 ? -11.211 6.360 7.554 1.00 52.88 89 ILE A N 1
ATOM 726 C CA . ILE A 1 89 ? -11.204 6.882 8.937 1.00 52.88 89 ILE A CA 1
ATOM 727 C C . ILE A 1 89 ? -11.669 8.351 9.017 1.00 52.88 89 ILE A C 1
ATOM 729 O O . ILE A 1 89 ? -12.273 8.770 9.998 1.00 52.88 89 ILE A O 1
ATOM 733 N N . LYS A 1 90 ? -11.453 9.135 7.952 1.00 48.41 90 LYS A N 1
ATOM 734 C CA . LYS A 1 90 ? -11.898 10.533 7.843 1.00 48.41 90 LYS A CA 1
ATOM 735 C C . LYS A 1 90 ? -13.412 10.736 7.749 1.00 48.41 90 LYS A C 1
ATOM 737 O O . LYS A 1 90 ? -13.852 11.866 7.935 1.00 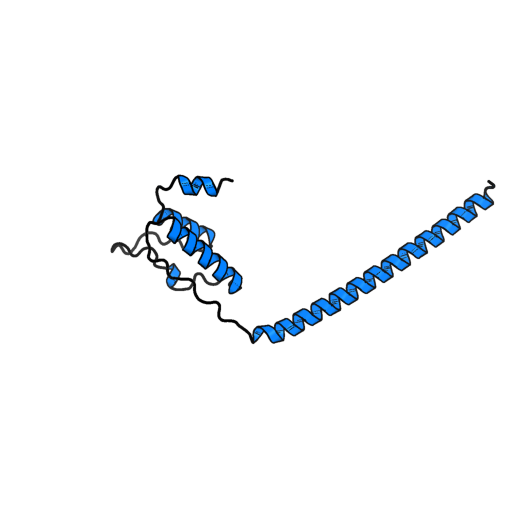48.41 90 LYS A O 1
ATOM 742 N N . LYS A 1 91 ? -14.197 9.728 7.357 1.00 42.50 91 LYS A N 1
ATOM 743 C CA . LYS A 1 91 ? -15.546 9.967 6.825 1.00 42.50 91 LYS A CA 1
ATOM 744 C C . LYS A 1 91 ? -16.699 9.540 7.722 1.00 42.50 91 LYS A C 1
ATOM 746 O O . LYS A 1 91 ? -17.815 9.922 7.412 1.00 42.50 91 LYS A O 1
ATOM 751 N N . GLU A 1 92 ? -16.460 8.846 8.832 1.00 45.50 92 GLU A N 1
ATOM 752 C CA . GLU A 1 92 ? -17.566 8.365 9.671 1.00 45.50 92 GLU A CA 1
ATOM 753 C C . GLU A 1 92 ? -17.260 8.307 11.178 1.00 45.50 92 GLU A C 1
ATOM 755 O O . GLU A 1 92 ? -17.810 7.485 11.902 1.00 45.50 92 GLU A O 1
ATOM 760 N N . LEU A 1 93 ? -16.510 9.278 11.716 1.00 45.72 93 LEU A N 1
ATOM 761 C CA . LEU A 1 93 ? -16.637 9.622 13.145 1.00 45.72 93 LEU A CA 1
ATOM 762 C C . LEU A 1 93 ? -17.883 10.502 13.409 1.00 45.72 93 LEU A C 1
ATOM 764 O O . LEU A 1 93 ? -17.864 11.450 14.184 1.00 45.72 93 LEU A O 1
ATOM 768 N N . GLN A 1 94 ? -18.974 10.209 12.699 1.00 41.47 94 GLN A N 1
ATOM 769 C CA . GLN A 1 94 ? -20.322 10.752 12.903 1.00 41.47 94 GLN A CA 1
ATOM 770 C C . GLN A 1 94 ? -21.289 9.653 13.375 1.00 41.47 94 GLN A C 1
ATOM 772 O O . GLN A 1 94 ? -22.504 9.827 13.344 1.00 41.47 94 GLN A O 1
ATOM 777 N N . SER A 1 95 ? -20.762 8.513 13.830 1.00 39.69 95 SER A N 1
ATOM 778 C CA . SER A 1 95 ? -21.543 7.588 14.645 1.00 39.69 95 SER A CA 1
ATOM 779 C C . SER A 1 95 ? -21.742 8.192 16.047 1.00 39.69 95 SER A C 1
ATOM 781 O O . SER A 1 95 ? -20.767 8.685 16.625 1.00 39.69 95 SER A O 1
ATOM 783 N N . PRO A 1 96 ? -22.951 8.116 16.644 1.00 40.12 96 PRO A N 1
ATOM 784 C CA . PRO A 1 96 ? -23.216 8.564 18.018 1.00 40.12 96 PRO A CA 1
ATOM 785 C C . PRO A 1 96 ? -22.300 7.909 19.064 1.00 40.12 96 PRO A C 1
ATOM 787 O O . PRO A 1 96 ? -22.191 8.401 20.183 1.00 40.12 96 PRO A O 1
ATOM 790 N N . ALA A 1 97 ? -21.612 6.820 18.702 1.00 41.09 97 ALA A N 1
ATOM 791 C CA . ALA A 1 97 ? -20.633 6.155 19.552 1.00 41.09 97 ALA A CA 1
ATOM 792 C C . ALA A 1 97 ? -19.429 7.046 19.918 1.00 41.09 97 ALA A C 1
ATOM 794 O O . ALA A 1 97 ? -18.810 6.825 20.956 1.00 41.09 97 ALA A O 1
ATOM 795 N N . CYS A 1 98 ? -19.101 8.067 19.115 1.00 44.72 98 CYS A N 1
ATOM 796 C CA . CYS A 1 98 ? -17.931 8.921 19.351 1.00 44.72 98 CYS A CA 1
ATOM 797 C C . CYS A 1 98 ? -18.231 10.241 20.074 1.00 44.72 98 CYS A C 1
ATOM 799 O O . CYS A 1 98 ? -17.312 11.021 20.305 1.00 44.72 98 CYS A O 1
ATOM 801 N N . THR A 1 99 ? -19.476 10.496 20.481 1.00 36.19 99 THR A N 1
ATOM 802 C CA . THR A 1 99 ? -19.830 11.715 21.233 1.00 36.19 99 THR A CA 1
ATOM 803 C C . THR A 1 99 ? -19.875 11.493 22.756 1.00 36.19 99 THR A C 1
ATOM 805 O O . THR A 1 99 ? -20.096 12.446 23.495 1.00 36.19 99 THR A O 1
ATOM 808 N N . CYS A 1 100 ? -19.646 10.273 23.268 1.00 41.25 100 CYS A N 1
ATOM 809 C CA . CYS A 1 100 ? -20.047 9.932 24.646 1.00 41.25 100 CYS A CA 1
ATOM 810 C C . CYS A 1 100 ? -19.033 9.166 25.520 1.00 41.25 100 CYS A C 1
ATOM 812 O O . CYS A 1 100 ? -19.443 8.620 26.539 1.00 41.25 100 CYS A O 1
ATOM 814 N N . LEU A 1 101 ? -17.724 9.140 25.230 1.00 40.19 101 LEU A N 1
ATOM 815 C CA . LEU A 1 101 ? -16.766 8.562 26.202 1.00 40.19 101 LEU A CA 1
ATOM 816 C C . LEU A 1 101 ? -16.525 9.442 27.447 1.00 40.19 101 LEU A C 1
ATOM 818 O O . LEU A 1 101 ? -15.818 9.031 28.357 1.00 40.19 101 LEU A O 1
ATOM 822 N N . ALA A 1 102 ? -17.180 10.602 27.538 1.00 39.34 102 ALA A N 1
ATOM 823 C CA . ALA A 1 102 ? -17.329 11.375 28.769 1.00 39.34 102 ALA A CA 1
ATOM 824 C C . ALA A 1 102 ? -18.760 11.224 29.319 1.00 39.34 102 ALA A C 1
ATOM 826 O O . ALA A 1 102 ? -19.568 12.144 29.268 1.00 39.34 102 ALA A O 1
ATOM 827 N N . MET A 1 103 ? -19.092 10.028 29.800 1.00 39.28 103 MET A N 1
ATOM 828 C CA . MET A 1 103 ? -20.220 9.803 30.710 1.00 39.28 103 MET A CA 1
ATOM 829 C C . MET A 1 103 ? -19.748 8.919 31.863 1.00 39.28 103 MET A C 1
ATOM 831 O O . MET A 1 103 ? -20.142 7.765 32.004 1.00 39.28 103 MET A O 1
ATOM 835 N N . VAL A 1 104 ? -18.863 9.480 32.683 1.00 44.69 104 VAL A N 1
ATOM 836 C CA . VAL A 1 104 ? -18.799 9.163 34.108 1.00 44.69 104 VAL A CA 1
ATOM 837 C C . VAL A 1 104 ? -18.753 10.520 34.810 1.00 44.69 104 VAL A C 1
ATOM 839 O O . VAL A 1 104 ? -17.767 11.237 34.683 1.00 44.69 104 VAL A O 1
ATOM 842 N N . ASP A 1 105 ? -19.855 10.840 35.482 1.00 36.75 105 ASP A N 1
ATOM 843 C CA . ASP A 1 105 ? -20.206 12.065 36.215 1.00 36.75 105 ASP A CA 1
ATOM 844 C C . ASP A 1 105 ? -20.856 13.241 35.451 1.00 36.75 105 ASP A C 1
ATOM 846 O O . ASP A 1 105 ? -20.426 13.697 34.392 1.00 36.75 105 ASP A O 1
ATOM 850 N N . ASP A 1 106 ? -21.966 13.684 36.052 1.00 40.09 106 ASP A N 1
ATOM 851 C CA . ASP A 1 106 ? -22.983 14.640 35.607 1.00 40.09 106 ASP A CA 1
ATOM 852 C C . ASP A 1 106 ? -22.479 16.094 35.509 1.00 40.09 106 ASP A C 1
ATOM 854 O O . ASP A 1 106 ? -22.921 16.954 36.272 1.00 40.09 106 ASP A O 1
ATOM 858 N N . ASP A 1 107 ? -21.605 16.424 34.554 1.00 40.41 107 ASP A N 1
ATOM 859 C CA . ASP A 1 107 ? -21.321 17.840 34.266 1.00 40.41 107 ASP A CA 1
ATOM 860 C C . ASP A 1 107 ? -21.310 18.158 32.763 1.00 40.41 107 ASP A C 1
ATOM 862 O O . ASP A 1 107 ? -20.316 18.080 32.036 1.00 40.41 107 ASP A O 1
ATOM 866 N N . LEU A 1 108 ? -22.498 18.523 32.282 1.00 48.09 108 LEU A N 1
ATOM 867 C CA . LEU A 1 108 ? -22.738 19.132 30.981 1.00 48.09 108 LEU A CA 1
ATOM 868 C C . LEU A 1 108 ? -22.084 20.522 30.952 1.00 48.09 108 LEU A C 1
ATOM 870 O O . LEU A 1 108 ? -22.620 21.440 31.564 1.00 48.09 108 LEU A O 1
ATOM 874 N N . SER A 1 109 ? -20.983 20.710 30.206 1.00 45.03 109 SER A N 1
ATOM 875 C CA . SER A 1 109 ? -20.783 21.869 29.290 1.00 45.03 109 SER A CA 1
ATOM 876 C C . SER A 1 109 ? -19.335 22.227 28.911 1.00 45.03 109 SER A C 1
ATOM 878 O O . SER A 1 109 ? -19.160 23.134 28.097 1.00 45.03 109 SER A O 1
ATOM 880 N N . ALA A 1 110 ? -18.287 21.547 29.384 1.00 39.12 110 ALA A N 1
ATOM 881 C CA . ALA A 1 110 ? -16.914 21.974 29.079 1.00 39.12 110 ALA A CA 1
ATOM 882 C C . ALA A 1 110 ? -16.086 20.921 28.321 1.00 39.12 110 ALA A C 1
ATOM 884 O O . ALA A 1 110 ? -15.612 19.954 28.900 1.00 39.12 110 ALA A O 1
ATOM 885 N N . GLY A 1 111 ? -15.821 21.175 27.032 1.00 44.50 111 GLY A N 1
ATOM 886 C CA . GLY A 1 111 ? -14.565 20.727 26.413 1.00 44.50 111 GLY A CA 1
ATOM 887 C C . GLY A 1 111 ? -14.594 19.507 25.490 1.00 44.50 111 GLY A C 1
ATOM 888 O O . GLY A 1 111 ? -13.583 18.822 25.386 1.00 44.50 111 GLY A O 1
ATOM 889 N N . CYS A 1 112 ? -15.685 19.239 24.768 1.00 47.56 112 CYS A N 1
ATOM 890 C CA . CYS A 1 112 ? -15.666 18.204 23.728 1.00 47.56 112 CYS A CA 1
ATOM 891 C C . CYS A 1 112 ? -14.895 18.712 22.494 1.00 47.56 112 CYS A C 1
ATOM 893 O O . CYS A 1 112 ? -15.468 19.338 21.599 1.00 47.56 112 CYS A O 1
ATOM 895 N N . VAL A 1 113 ? -13.575 18.503 22.462 1.00 51.53 113 VAL A N 1
ATOM 896 C CA . VAL A 1 113 ? -12.796 18.689 21.232 1.00 51.53 113 VAL A CA 1
ATOM 897 C C . VAL A 1 113 ? -13.242 17.600 20.254 1.00 51.53 113 VAL A C 1
ATOM 899 O O . VAL A 1 113 ? -13.190 16.422 20.610 1.00 51.53 113 VAL A O 1
ATOM 902 N N . PRO A 1 114 ? -13.691 17.948 19.035 1.00 55.22 114 PRO A N 1
ATOM 903 C CA . PRO A 1 114 ? -14.098 16.950 18.061 1.00 55.22 114 PRO A CA 1
ATOM 904 C C . PRO A 1 114 ? -12.924 16.018 17.756 1.00 55.22 114 PRO A C 1
ATOM 906 O O . PRO A 1 114 ? -11.902 16.440 17.208 1.00 55.22 114 PRO A O 1
ATOM 909 N N . ILE A 1 115 ? -13.068 14.744 18.107 1.00 59.75 115 ILE A N 1
ATOM 910 C CA . ILE A 1 115 ? -12.123 13.710 17.705 1.00 59.75 115 ILE A CA 1
ATOM 911 C C . ILE A 1 115 ? -12.291 13.555 16.191 1.00 59.75 115 ILE A C 1
ATOM 913 O O . ILE A 1 115 ? -13.316 13.087 15.711 1.00 59.75 115 ILE A O 1
ATOM 917 N N . THR A 1 116 ? -11.327 14.044 15.414 1.00 61.44 116 THR A N 1
ATOM 918 C CA . THR A 1 116 ? -11.410 14.059 13.938 1.00 61.44 116 THR A CA 1
ATOM 919 C C . THR A 1 116 ? -10.509 13.018 13.282 1.00 61.44 116 THR A C 1
ATOM 921 O O . THR A 1 116 ? -10.582 12.812 12.070 1.00 61.44 116 THR A O 1
ATOM 924 N N . THR A 1 117 ? -9.669 12.339 14.068 1.00 72.19 117 THR A N 1
ATOM 925 C CA . THR A 1 117 ? -8.724 11.324 13.597 1.00 72.19 117 THR A CA 1
ATOM 926 C C . THR A 1 117 ? -8.685 10.126 14.546 1.00 72.19 117 THR A C 1
ATOM 928 O O . THR A 1 117 ? -8.943 10.249 15.745 1.00 72.19 117 THR A O 1
ATOM 931 N N . TRP A 1 118 ? -8.326 8.959 14.001 1.00 80.38 118 TRP A N 1
ATOM 932 C CA . TRP A 1 118 ? -8.072 7.745 14.785 1.00 80.38 118 TRP A CA 1
ATOM 933 C C . TRP A 1 118 ? -6.974 7.953 15.833 1.00 80.38 118 TRP A C 1
ATOM 935 O O . TRP A 1 118 ? -7.113 7.501 16.961 1.00 80.38 118 TRP A O 1
ATOM 945 N N . GLU A 1 119 ? -5.921 8.697 15.494 1.00 80.94 119 GLU A N 1
ATOM 946 C CA . GLU A 1 119 ? -4.835 9.029 16.423 1.00 80.94 119 GLU A CA 1
ATOM 947 C C . GLU A 1 119 ? -5.334 9.835 17.627 1.00 80.94 119 GLU A C 1
ATOM 949 O O . GLU A 1 119 ? -4.977 9.523 18.761 1.00 80.94 119 GLU A O 1
ATOM 954 N N . SER A 1 120 ? -6.207 10.827 17.407 1.00 76.69 120 SER A N 1
ATOM 955 C CA . SER A 1 120 ? -6.824 11.584 18.500 1.00 76.69 120 SER A CA 1
ATOM 956 C C . SER A 1 120 ? -7.731 10.704 19.360 1.00 76.69 120 SER A C 1
ATOM 958 O O . SER A 1 120 ? -7.696 10.834 20.579 1.00 76.69 120 SER A O 1
ATOM 960 N N . LEU A 1 121 ? -8.491 9.781 18.753 1.00 79.94 121 LEU A N 1
ATOM 961 C CA . LEU A 1 121 ? -9.334 8.835 19.494 1.00 79.94 121 LEU A CA 1
ATOM 962 C C . LEU A 1 121 ? -8.489 7.902 20.361 1.00 79.94 121 LEU A C 1
ATOM 964 O O . LEU A 1 121 ? -8.770 7.723 21.542 1.00 79.94 121 LEU A O 1
ATOM 968 N N . ARG A 1 122 ? -7.447 7.315 19.765 1.00 83.06 122 ARG A N 1
ATOM 969 C CA . ARG A 1 122 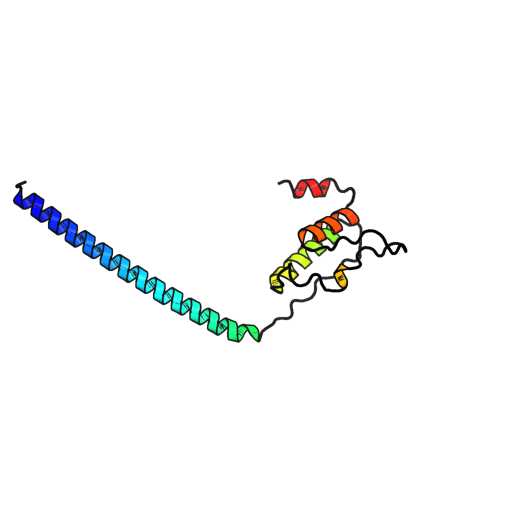? -6.523 6.402 20.435 1.00 83.06 122 ARG A CA 1
ATOM 970 C C . ARG A 1 122 ? -5.836 7.101 21.602 1.00 83.06 122 ARG A C 1
ATOM 972 O O . ARG A 1 122 ? -5.815 6.547 22.695 1.00 83.06 122 ARG A O 1
ATOM 979 N N . LYS A 1 123 ? -5.326 8.315 21.385 1.00 81.38 123 LYS A N 1
ATOM 980 C CA . LYS A 1 123 ? -4.687 9.113 22.432 1.00 81.38 123 LYS A CA 1
ATOM 981 C C . LYS A 1 123 ? -5.643 9.407 23.587 1.00 81.38 123 LYS A C 1
ATOM 983 O O . LYS A 1 123 ? -5.292 9.131 24.725 1.00 81.38 123 LYS A O 1
ATOM 988 N N . GLU A 1 124 ? -6.848 9.891 23.296 1.00 81.94 124 GLU A N 1
ATOM 989 C CA . GLU A 1 124 ? -7.848 10.199 24.325 1.00 81.94 124 GLU A CA 1
ATOM 990 C C . GLU A 1 124 ? -8.213 8.954 25.150 1.00 81.94 124 GLU A C 1
ATOM 992 O O . GLU A 1 124 ? -8.263 8.993 26.376 1.00 81.94 124 GLU A O 1
ATOM 997 N N . LEU A 1 125 ? -8.396 7.812 24.483 1.00 81.31 125 LEU A N 1
ATOM 998 C CA . LEU A 1 125 ? -8.651 6.532 25.140 1.00 81.31 125 LEU A CA 1
ATOM 999 C C . LEU A 1 125 ? -7.496 6.100 26.059 1.00 81.31 125 LEU A C 1
ATOM 1001 O O . LEU A 1 125 ? -7.728 5.619 27.168 1.00 81.31 125 LEU A O 1
ATOM 1005 N N . ILE A 1 126 ? -6.249 6.271 25.626 1.00 81.38 126 ILE A N 1
ATOM 1006 C CA . ILE A 1 126 ? -5.076 5.952 26.448 1.00 81.38 126 ILE A CA 1
ATOM 1007 C C . ILE A 1 126 ? -4.978 6.910 27.640 1.00 81.38 126 ILE A C 1
ATOM 1009 O O . ILE A 1 126 ? -4.791 6.448 28.764 1.00 81.38 126 ILE A O 1
ATOM 1013 N N . ASP A 1 127 ? -5.167 8.211 27.426 1.00 79.31 127 ASP A N 1
ATOM 1014 C CA . ASP A 1 127 ? -5.082 9.228 28.478 1.00 79.31 127 ASP A CA 1
ATOM 1015 C C . ASP A 1 127 ? -6.167 9.013 29.558 1.00 79.31 127 ASP A C 1
ATOM 1017 O O . ASP A 1 127 ? -5.883 9.103 30.754 1.00 79.31 127 ASP A O 1
ATOM 1021 N N . GLN A 1 128 ? -7.394 8.647 29.165 1.00 77.31 128 GLN A N 1
ATOM 1022 C CA . GLN A 1 128 ? -8.509 8.411 30.093 1.00 77.31 128 GLN A CA 1
ATOM 1023 C C . GLN A 1 128 ? -8.413 7.081 30.855 1.00 77.31 128 GLN A C 1
ATOM 1025 O O . GLN A 1 128 ? -8.728 7.015 32.051 1.00 77.31 128 GLN A O 1
ATOM 1030 N N . PHE A 1 129 ? -8.013 6.002 30.175 1.00 75.69 129 PHE A N 1
ATOM 1031 C CA . PHE A 1 129 ? -8.083 4.646 30.732 1.00 75.69 129 PHE A CA 1
ATOM 1032 C C . PHE A 1 129 ? -6.730 4.103 31.209 1.00 75.69 129 PHE A C 1
ATOM 1034 O O . PHE A 1 129 ? -6.713 3.136 31.975 1.00 75.69 129 PHE A O 1
ATOM 1041 N N . LEU A 1 130 ? -5.613 4.745 30.842 1.00 74.44 130 LEU A N 1
ATOM 1042 C CA . LEU A 1 130 ? -4.249 4.424 31.287 1.00 74.44 130 LEU A CA 1
ATOM 1043 C C . LEU A 1 130 ? -3.422 5.640 31.763 1.00 74.44 130 LEU A C 1
ATOM 1045 O O . LEU A 1 130 ? -2.233 5.718 31.448 1.00 74.44 130 LEU A O 1
ATOM 1049 N N . PRO A 1 131 ? -3.957 6.534 32.617 1.00 62.31 131 PRO A N 1
ATOM 1050 C CA . PRO A 1 131 ? -3.302 7.802 32.967 1.00 62.31 131 PRO A CA 1
ATOM 1051 C C . PRO A 1 131 ? -1.931 7.694 33.672 1.00 62.31 131 PRO A C 1
ATOM 1053 O O . PRO A 1 131 ? -1.286 8.714 33.893 1.00 62.31 131 PRO A O 1
ATOM 1056 N N . CYS A 1 132 ? -1.458 6.500 34.060 1.00 54.47 132 CYS A N 1
ATOM 1057 C CA . CYS A 1 132 ? -0.192 6.318 34.793 1.00 54.47 132 CYS A CA 1
ATOM 1058 C C . CYS A 1 132 ? 0.634 5.074 34.402 1.00 54.47 132 CYS A C 1
ATOM 1060 O O . CYS A 1 132 ? 1.559 4.713 35.132 1.00 54.47 132 CYS A O 1
ATOM 1062 N N . ASN A 1 133 ? 0.353 4.387 33.287 1.00 53.44 133 ASN A N 1
ATOM 1063 C CA . ASN A 1 133 ? 1.137 3.194 32.941 1.00 53.44 133 ASN A CA 1
ATOM 1064 C C . ASN A 1 133 ? 2.393 3.542 32.120 1.00 53.44 133 ASN A C 1
ATOM 1066 O O . ASN A 1 133 ? 2.392 3.484 30.892 1.00 53.44 133 ASN A O 1
ATOM 1070 N N . VAL A 1 134 ? 3.494 3.842 32.815 1.00 53.56 134 VAL A N 1
ATOM 1071 C CA . VAL A 1 134 ? 4.846 4.018 32.241 1.00 53.56 134 VAL A CA 1
ATOM 1072 C C . VAL A 1 134 ? 5.320 2.842 31.369 1.00 53.56 134 VAL A C 1
ATOM 1074 O O . VAL A 1 134 ? 6.217 3.029 30.551 1.00 53.56 134 VAL A O 1
ATOM 1077 N N . ALA A 1 135 ? 4.718 1.651 31.484 1.00 53.78 135 ALA A N 1
ATOM 1078 C CA . ALA A 1 135 ? 5.062 0.512 30.633 1.00 53.78 135 ALA A CA 1
ATOM 1079 C C . ALA A 1 135 ? 4.548 0.647 29.187 1.00 53.78 135 ALA A C 1
ATOM 1081 O O . ALA A 1 135 ? 5.131 0.046 28.291 1.00 53.78 135 ALA A O 1
ATOM 1082 N N . TRP A 1 136 ? 3.492 1.434 28.937 1.00 51.28 136 TRP A N 1
ATOM 1083 C CA . TRP A 1 136 ? 2.927 1.589 27.587 1.00 51.28 136 TRP A CA 1
ATOM 1084 C C . TRP A 1 136 ? 3.750 2.564 26.728 1.00 51.28 136 TRP A C 1
ATOM 1086 O O . TRP A 1 136 ? 4.053 2.271 25.575 1.00 51.28 136 TRP A O 1
ATOM 1096 N N . VAL A 1 137 ? 4.237 3.659 27.328 1.00 54.53 137 VAL A N 1
ATOM 1097 C CA . VAL A 1 137 ? 5.138 4.637 26.677 1.00 54.53 137 VAL A CA 1
ATOM 1098 C C . VAL A 1 137 ? 6.427 3.975 26.160 1.00 54.53 137 VAL A C 1
ATOM 1100 O O . VAL A 1 137 ? 6.991 4.401 25.153 1.00 54.53 137 VAL A O 1
ATOM 1103 N N . ALA A 1 138 ? 6.874 2.898 26.810 1.00 53.28 138 ALA A N 1
ATOM 1104 C CA . ALA A 1 138 ? 8.073 2.157 26.424 1.00 53.28 138 ALA A CA 1
ATOM 1105 C C . ALA A 1 138 ? 7.902 1.286 25.161 1.00 53.28 138 ALA A C 1
ATOM 1107 O O . ALA A 1 138 ? 8.903 0.915 24.557 1.00 53.28 138 ALA A O 1
ATOM 1108 N N . HIS A 1 139 ? 6.672 0.953 24.747 1.00 56.66 139 HIS A N 1
ATOM 1109 C CA . HIS A 1 139 ? 6.427 0.133 23.551 1.00 56.66 139 HIS A CA 1
ATOM 1110 C C . HIS A 1 139 ? 6.261 0.977 22.274 1.00 56.66 139 HIS A C 1
ATOM 1112 O O . HIS A 1 139 ? 6.465 0.478 21.174 1.00 56.66 139 HIS A O 1
ATOM 1118 N N . GLU A 1 140 ? 5.910 2.259 22.401 1.00 51.06 140 GLU A N 1
ATOM 1119 C CA . GLU A 1 140 ? 5.759 3.185 21.264 1.00 51.06 140 GLU A CA 1
ATOM 1120 C C . GLU A 1 140 ? 7.076 3.902 20.897 1.00 51.06 140 GLU A C 1
ATOM 1122 O O . GLU A 1 140 ? 7.145 4.626 19.908 1.00 51.06 140 GLU A O 1
ATOM 1127 N N . THR A 1 141 ? 8.134 3.699 21.689 1.00 50.97 141 THR A N 1
ATOM 1128 C CA . THR A 1 141 ? 9.465 4.309 21.508 1.00 50.97 141 THR A CA 1
ATOM 1129 C C . THR A 1 141 ? 10.536 3.361 20.939 1.00 50.97 141 THR A C 1
ATOM 1131 O O . THR A 1 141 ? 11.713 3.726 20.928 1.00 50.97 141 THR A O 1
ATOM 1134 N N . LEU A 1 142 ? 10.150 2.180 20.438 1.00 40.00 142 LEU A N 1
ATOM 1135 C CA . LEU A 1 142 ? 11.015 1.246 19.693 1.00 40.00 142 LEU A CA 1
ATOM 1136 C C . LEU A 1 142 ? 10.664 1.241 18.203 1.00 40.00 142 LEU A C 1
ATOM 1138 O O . LEU A 1 142 ? 11.618 1.178 17.394 1.00 40.00 142 LEU A O 1
#

Sequence (142 aa):
MSLAEAVAQIEELKVHMQSIIAAFREQMEYFYDELTLFKRAIQTNDSITENRRVKVPEPKPFAGARNAKELENFLWDMEQYFSAAHIPIKKELQSPACTCLAMVDDDLSAGCVPITTWESLRKELIDQFLPCNVAWVAHETL

pLDDT: mean 72.44, std 20.07, range [36.19, 97.94]